Protein AF-A0A530L9C8-F1 (afdb_monomer)

Structure (mmCIF, N/CA/C/O backbone):
data_AF-A0A530L9C8-F1
#
_entry.id   AF-A0A530L9C8-F1
#
loop_
_atom_site.group_PDB
_atom_site.id
_atom_site.type_symbol
_atom_site.label_atom_id
_atom_site.label_alt_id
_atom_site.label_comp_id
_atom_site.label_asym_id
_atom_site.label_entity_id
_atom_site.label_seq_id
_atom_site.pdbx_PDB_ins_code
_atom_site.Cartn_x
_atom_site.Cartn_y
_atom_site.Cartn_z
_atom_site.occupancy
_atom_site.B_iso_or_equiv
_atom_site.auth_seq_id
_atom_site.auth_comp_id
_atom_site.auth_asym_id
_atom_site.auth_atom_id
_atom_site.pdbx_PDB_model_num
ATOM 1 N N . MET A 1 1 ? 13.090 -2.718 -2.710 1.00 59.56 1 MET A N 1
ATOM 2 C CA . MET A 1 1 ? 12.105 -3.523 -3.454 1.00 59.56 1 MET A CA 1
ATOM 3 C C . MET A 1 1 ? 11.732 -4.825 -2.764 1.00 59.56 1 MET A C 1
ATOM 5 O O . MET A 1 1 ? 10.555 -5.129 -2.768 1.00 59.56 1 MET A O 1
ATOM 9 N N . VAL A 1 2 ? 12.643 -5.588 -2.135 1.00 56.12 2 VAL A N 1
ATOM 10 C CA . VAL A 1 2 ? 12.208 -6.761 -1.333 1.00 56.12 2 VAL A CA 1
ATOM 11 C C . VAL A 1 2 ? 11.386 -6.331 -0.105 1.00 56.12 2 VAL A C 1
ATOM 13 O O . VAL A 1 2 ? 10.415 -6.989 0.235 1.00 56.12 2 VAL A O 1
ATOM 16 N N . THR A 1 3 ? 11.733 -5.208 0.529 1.00 63.56 3 THR A N 1
ATOM 17 C CA . THR A 1 3 ? 11.042 -4.701 1.726 1.00 63.56 3 THR A CA 1
ATOM 18 C C . THR A 1 3 ? 9.585 -4.318 1.457 1.00 63.56 3 THR A C 1
ATOM 20 O O . THR A 1 3 ? 8.722 -4.618 2.272 1.00 63.56 3 THR A O 1
ATOM 23 N N . GLU A 1 4 ? 9.304 -3.677 0.322 1.00 75.44 4 GLU A N 1
ATOM 24 C CA . GLU A 1 4 ? 7.962 -3.215 -0.043 1.00 75.44 4 GLU A CA 1
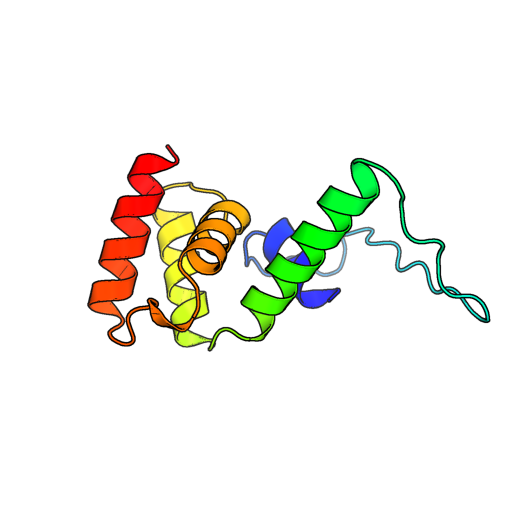ATOM 25 C C . GLU A 1 4 ? 7.043 -4.369 -0.483 1.00 75.44 4 GLU A C 1
ATOM 27 O O . GLU A 1 4 ? 5.866 -4.370 -0.135 1.00 75.44 4 GLU A O 1
ATOM 32 N N . GLU A 1 5 ? 7.571 -5.381 -1.184 1.00 69.75 5 GLU A N 1
ATOM 33 C CA . GLU A 1 5 ? 6.805 -6.595 -1.526 1.00 69.75 5 GLU A CA 1
ATOM 34 C C . GLU A 1 5 ? 6.419 -7.372 -0.262 1.00 69.75 5 GLU A C 1
ATOM 36 O O . GLU A 1 5 ? 5.248 -7.679 -0.062 1.00 69.75 5 GLU A O 1
ATOM 41 N N . VAL A 1 6 ? 7.377 -7.589 0.652 1.00 70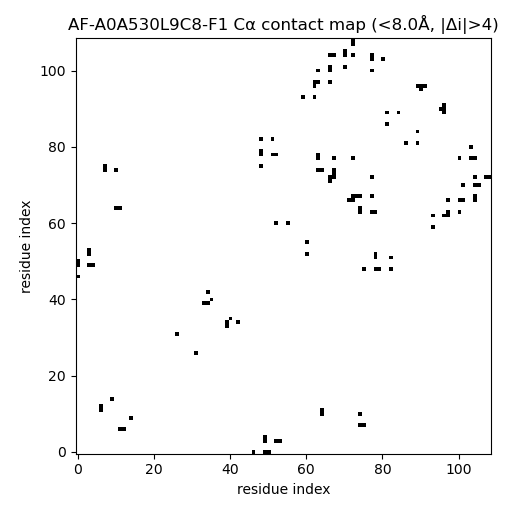.12 6 VAL A N 1
ATOM 42 C CA . VAL A 1 6 ? 7.104 -8.201 1.966 1.00 70.12 6 VAL A CA 1
ATOM 43 C C . VAL A 1 6 ? 6.063 -7.387 2.727 1.00 70.12 6 VAL A C 1
ATOM 45 O O . VAL A 1 6 ? 5.178 -7.941 3.367 1.00 70.12 6 VAL A O 1
ATOM 48 N N . TYR A 1 7 ? 6.144 -6.061 2.672 1.00 75.50 7 TYR A N 1
ATOM 49 C CA . TYR A 1 7 ? 5.200 -5.183 3.348 1.00 75.50 7 TYR A CA 1
ATOM 50 C C . TYR A 1 7 ? 3.758 -5.350 2.832 1.00 75.50 7 TYR A C 1
ATOM 52 O O . TYR A 1 7 ? 2.833 -5.419 3.645 1.00 75.50 7 TYR A O 1
ATOM 60 N N . LEU A 1 8 ? 3.559 -5.484 1.517 1.00 78.75 8 LEU A N 1
ATOM 61 C CA . LEU A 1 8 ? 2.241 -5.755 0.933 1.00 78.75 8 LEU A CA 1
ATOM 62 C C . LEU A 1 8 ? 1.753 -7.173 1.261 1.00 78.75 8 LEU A C 1
ATOM 64 O O . LEU A 1 8 ? 0.642 -7.329 1.774 1.00 78.75 8 LEU A O 1
ATOM 68 N N . ASP A 1 9 ? 2.595 -8.189 1.057 1.00 77.56 9 ASP A N 1
ATOM 69 C CA . ASP A 1 9 ? 2.251 -9.598 1.298 1.00 77.56 9 ASP A CA 1
ATOM 70 C C . ASP A 1 9 ? 1.905 -9.859 2.772 1.00 77.56 9 ASP A C 1
ATOM 72 O O . ASP A 1 9 ? 0.934 -10.549 3.107 1.00 77.56 9 ASP A O 1
ATOM 76 N N . THR A 1 10 ? 2.646 -9.233 3.688 1.00 73.69 10 THR A N 1
ATOM 77 C CA . THR A 1 10 ? 2.411 -9.358 5.131 1.00 73.69 10 THR A CA 1
ATOM 78 C C . THR A 1 10 ? 1.307 -8.443 5.657 1.00 73.69 10 THR A C 1
ATOM 80 O O . THR A 1 10 ? 0.969 -8.532 6.843 1.00 73.69 10 THR A O 1
ATOM 83 N N . LYS A 1 11 ? 0.707 -7.598 4.807 1.00 76.62 11 LYS A N 1
ATOM 84 C CA . LYS A 1 11 ? -0.276 -6.571 5.189 1.00 76.62 11 LYS A CA 1
ATOM 85 C C . LYS A 1 11 ? 0.238 -5.668 6.315 1.00 76.62 11 LYS A C 1
ATOM 87 O O . LYS A 1 11 ? -0.426 -5.518 7.340 1.00 76.62 11 LYS A O 1
ATOM 92 N N . ALA A 1 12 ? 1.460 -5.161 6.158 1.00 76.94 12 ALA A N 1
ATOM 93 C CA . ALA A 1 12 ? 2.185 -4.358 7.144 1.00 76.94 12 ALA A CA 1
ATOM 94 C C . ALA A 1 12 ? 2.478 -5.054 8.495 1.00 76.94 12 ALA A C 1
ATOM 96 O O . ALA A 1 12 ? 2.921 -4.413 9.450 1.00 76.94 12 ALA A O 1
ATOM 97 N N . LYS A 1 13 ? 2.274 -6.374 8.618 1.00 76.31 13 LYS A N 1
ATOM 98 C CA . LYS A 1 13 ? 2.529 -7.102 9.871 1.00 76.31 13 LYS A CA 1
ATOM 99 C C . LYS A 1 13 ? 3.962 -7.611 9.925 1.00 76.31 13 LYS A C 1
ATOM 101 O O . LYS A 1 13 ? 4.410 -8.325 9.036 1.00 76.31 13 LYS A O 1
ATOM 106 N N . GLN A 1 14 ? 4.648 -7.374 11.042 1.00 66.44 14 GLN A N 1
ATOM 107 C CA . GLN A 1 14 ? 5.904 -8.074 11.311 1.00 66.44 14 GLN A CA 1
ATOM 108 C C . GLN A 1 14 ? 5.627 -9.574 11.477 1.00 66.44 14 GLN A C 1
ATOM 110 O O . GLN A 1 14 ? 4.930 -9.998 12.401 1.00 66.44 14 GLN A O 1
ATOM 115 N N . ARG A 1 15 ? 6.160 -10.387 10.564 1.00 60.94 15 ARG A N 1
ATOM 116 C CA . ARG A 1 15 ? 6.135 -11.848 10.664 1.00 60.94 15 ARG A CA 1
ATOM 117 C C . ARG A 1 15 ? 7.485 -12.348 11.186 1.00 60.94 15 ARG A C 1
ATOM 119 O O . ARG A 1 15 ? 8.518 -11.778 10.834 1.00 60.94 15 ARG A O 1
ATOM 126 N N . PRO A 1 16 ? 7.512 -13.403 12.020 1.00 62.31 16 PRO A N 1
ATOM 127 C CA . PRO A 1 16 ? 8.766 -14.043 12.391 1.00 62.31 16 PRO A CA 1
ATOM 128 C C . PRO A 1 16 ? 9.475 -14.531 11.121 1.00 62.31 16 PRO A C 1
ATOM 130 O O . PRO A 1 16 ? 8.852 -15.159 10.267 1.00 62.31 16 PRO A O 1
ATOM 133 N N . TRP A 1 17 ? 10.778 -14.249 11.024 1.00 55.16 17 TRP A N 1
ATOM 134 C CA . TRP A 1 17 ? 11.646 -14.382 9.836 1.00 55.16 17 TRP A CA 1
ATOM 135 C C . TRP A 1 17 ? 11.764 -15.806 9.247 1.00 55.16 17 TRP A C 1
ATOM 137 O O . TRP A 1 17 ? 12.541 -16.058 8.336 1.00 55.16 17 TRP A O 1
ATOM 147 N N . VAL A 1 18 ? 11.011 -16.760 9.792 1.00 58.50 18 VAL A N 1
ATOM 148 C CA . VAL A 1 18 ? 11.138 -18.198 9.552 1.00 58.50 18 VAL A CA 1
ATOM 149 C C . VAL A 1 18 ? 10.236 -18.687 8.409 1.00 58.50 18 VAL A C 1
ATOM 151 O O . VAL A 1 18 ? 10.442 -19.797 7.933 1.00 58.50 18 VAL A O 1
ATOM 154 N N . ASN A 1 19 ? 9.246 -17.908 7.945 1.00 50.19 19 ASN A N 1
ATOM 155 C CA . ASN A 1 19 ? 8.168 -18.470 7.114 1.00 50.19 19 ASN A CA 1
ATOM 156 C C . ASN A 1 19 ? 7.779 -17.685 5.852 1.00 50.19 19 ASN A C 1
ATOM 158 O O . ASN A 1 19 ? 6.637 -17.758 5.413 1.00 50.19 19 ASN A O 1
ATOM 162 N N . GLU A 1 20 ? 8.715 -16.974 5.233 1.00 49.81 20 GLU A N 1
ATOM 163 C CA . GLU A 1 20 ? 8.540 -16.549 3.843 1.00 49.81 20 GLU A CA 1
ATOM 164 C C . GLU A 1 20 ? 9.723 -17.059 3.033 1.00 49.81 20 GLU A C 1
ATOM 166 O O . GLU A 1 20 ? 10.837 -16.547 3.096 1.00 49.81 20 GLU A O 1
ATOM 171 N N . SER A 1 21 ? 9.480 -18.127 2.275 1.00 48.47 21 SER A N 1
ATOM 172 C CA . SER A 1 21 ? 10.427 -18.679 1.306 1.00 48.47 21 SER A CA 1
ATOM 173 C C . SER A 1 21 ? 10.543 -17.759 0.084 1.00 48.47 21 SER A C 1
ATOM 175 O O . SER A 1 21 ? 10.401 -18.214 -1.051 1.00 48.47 21 SER A O 1
ATOM 177 N N . LEU A 1 22 ? 10.777 -16.462 0.293 1.00 51.84 22 LEU A N 1
ATOM 178 C CA . LEU A 1 22 ? 11.081 -15.517 -0.773 1.00 51.84 22 LEU A CA 1
ATOM 179 C C . LEU A 1 22 ? 12.475 -15.858 -1.299 1.00 51.84 22 LEU A C 1
ATOM 181 O O . LEU A 1 22 ? 13.504 -15.391 -0.806 1.00 51.84 22 LEU A O 1
ATOM 185 N N . ARG A 1 23 ? 12.519 -16.759 -2.286 1.00 55.44 23 ARG A N 1
ATOM 186 C CA . ARG A 1 23 ? 13.756 -17.150 -2.960 1.00 55.44 23 ARG A CA 1
ATOM 187 C C . ARG A 1 23 ? 14.271 -15.942 -3.732 1.00 55.44 2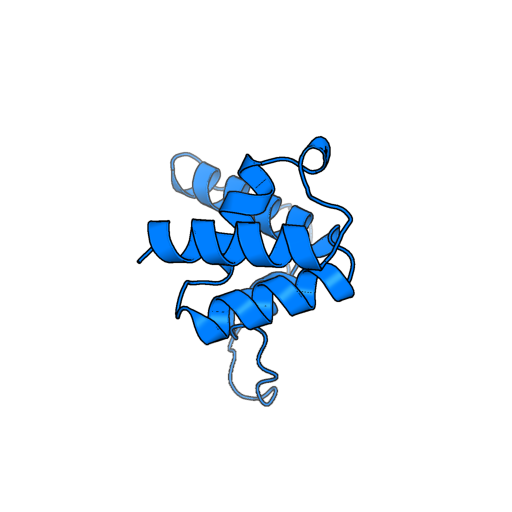3 ARG A C 1
ATOM 189 O O . ARG A 1 23 ? 13.809 -15.649 -4.830 1.00 55.44 23 ARG A O 1
ATOM 196 N N . ARG A 1 24 ? 15.248 -15.241 -3.160 1.00 57.31 24 ARG A N 1
ATOM 197 C CA . ARG A 1 24 ? 15.990 -14.193 -3.859 1.00 57.31 24 ARG A CA 1
ATOM 198 C C . ARG A 1 24 ? 16.810 -14.841 -4.976 1.00 57.31 24 ARG A C 1
ATOM 200 O O . ARG A 1 24 ? 17.873 -15.401 -4.722 1.00 57.31 24 ARG A O 1
ATOM 207 N N . LEU A 1 25 ? 16.315 -14.775 -6.208 1.00 59.75 25 LEU A N 1
ATOM 208 C CA . LEU A 1 25 ? 17.080 -15.162 -7.391 1.00 59.75 25 LEU A CA 1
ATOM 209 C C . LEU A 1 25 ? 18.113 -14.061 -7.664 1.00 59.75 25 LEU A C 1
ATOM 211 O O . LEU A 1 25 ? 17.787 -12.980 -8.150 1.00 59.75 25 LEU A O 1
ATOM 215 N N . LEU A 1 26 ? 19.360 -14.307 -7.261 1.00 56.28 26 LEU A N 1
ATOM 216 C CA . LEU A 1 26 ? 20.499 -13.455 -7.591 1.00 56.28 26 LEU A CA 1
ATOM 217 C C . LEU A 1 26 ? 21.052 -13.901 -8.944 1.00 56.28 26 LEU A C 1
ATOM 219 O O . LEU A 1 26 ? 21.625 -14.982 -9.060 1.00 56.28 26 LEU A O 1
ATOM 223 N N . TYR A 1 27 ? 20.871 -13.063 -9.961 1.00 56.78 27 TYR A N 1
ATOM 224 C CA . TYR A 1 27 ? 21.455 -13.268 -11.281 1.00 56.78 27 TYR A CA 1
ATOM 225 C C . TYR A 1 27 ? 22.818 -12.579 -11.328 1.00 56.78 27 TYR A C 1
ATOM 227 O O . TYR A 1 27 ? 22.918 -11.367 -11.134 1.00 56.78 27 TYR A O 1
ATOM 235 N N . PHE A 1 28 ? 23.877 -13.350 -11.564 1.00 61.94 28 PHE A N 1
ATOM 236 C CA . PHE A 1 28 ? 25.226 -12.821 -11.747 1.00 61.94 28 PHE A CA 1
ATOM 237 C C . PHE A 1 28 ? 25.549 -12.762 -13.243 1.00 61.94 28 PHE A C 1
ATOM 239 O O . PHE A 1 28 ? 25.448 -13.767 -13.941 1.00 61.94 28 PHE A O 1
ATOM 246 N N . GLY A 1 29 ? 25.941 -11.585 -13.735 1.00 63.41 29 GLY A N 1
ATOM 247 C CA . GLY A 1 29 ? 26.490 -11.399 -15.085 1.00 63.41 29 GLY A CA 1
ATOM 248 C C . GLY A 1 29 ? 25.488 -11.149 -16.218 1.00 63.41 29 GLY A C 1
ATOM 249 O O . GLY A 1 29 ? 25.920 -10.733 -17.288 1.00 63.41 29 GLY A O 1
ATOM 250 N N . VAL A 1 30 ? 24.178 -11.333 -16.008 1.00 59.50 30 VAL A N 1
ATOM 251 C CA . VAL A 1 30 ? 23.137 -11.024 -17.009 1.00 59.50 30 VAL A CA 1
ATOM 252 C C . VAL A 1 30 ? 21.892 -10.489 -16.302 1.00 59.50 30 VAL A C 1
ATOM 254 O O . VAL A 1 30 ? 21.448 -11.074 -15.313 1.00 59.50 30 VAL A O 1
ATOM 257 N N . ALA A 1 31 ? 21.336 -9.374 -16.787 1.00 60.03 31 ALA A N 1
ATOM 258 C CA . ALA A 1 31 ? 20.049 -8.886 -16.302 1.00 60.03 31 ALA A CA 1
ATOM 259 C C . ALA A 1 31 ? 18.958 -9.927 -16.624 1.00 60.03 31 ALA A C 1
ATOM 261 O O . ALA A 1 31 ? 18.960 -10.470 -17.732 1.00 60.03 31 ALA A O 1
ATOM 262 N N . PRO A 1 32 ? 18.048 -10.237 -15.683 1.00 66.06 32 PRO A N 1
ATOM 263 C CA . PRO A 1 32 ? 16.936 -11.132 -15.967 1.00 66.06 32 PRO A CA 1
ATOM 264 C C . PRO A 1 32 ? 16.129 -10.585 -17.145 1.00 66.06 32 PRO A C 1
ATOM 266 O O . PRO A 1 32 ? 15.927 -9.375 -17.262 1.00 66.06 32 PRO A O 1
ATOM 269 N N . GLN A 1 33 ? 15.697 -11.484 -18.026 1.00 65.38 33 GLN A N 1
ATOM 270 C CA . GLN A 1 33 ? 14.897 -11.118 -19.186 1.00 65.38 33 GLN A CA 1
ATOM 271 C C . GLN A 1 33 ? 13.598 -10.479 -18.696 1.00 65.38 33 GLN A C 1
ATOM 273 O O . GLN A 1 33 ? 12.919 -11.047 -17.835 1.00 65.38 33 GLN A O 1
ATOM 278 N N . GLU A 1 34 ? 13.278 -9.282 -19.189 1.00 68.38 34 GLU A N 1
ATOM 279 C CA . GLU A 1 34 ? 12.028 -8.647 -18.793 1.00 68.38 34 GLU A CA 1
ATOM 280 C C . GLU A 1 34 ? 10.853 -9.496 -19.294 1.00 68.38 34 GLU A C 1
ATOM 282 O O . GLU A 1 34 ? 10.844 -9.892 -20.467 1.00 68.38 34 GLU A O 1
ATOM 287 N N . PRO A 1 35 ? 9.882 -9.818 -18.421 1.00 75.25 35 PRO A N 1
ATOM 288 C CA . PRO A 1 35 ? 8.678 -10.504 -18.855 1.00 75.25 35 PRO A CA 1
ATOM 289 C C . PRO A 1 35 ? 8.001 -9.672 -19.952 1.00 75.25 35 PRO A C 1
ATOM 291 O O . PRO A 1 35 ? 7.950 -8.446 -19.876 1.00 75.25 35 PRO A O 1
ATOM 294 N N . THR A 1 36 ? 7.535 -10.336 -21.006 1.00 76.75 36 THR A N 1
ATOM 295 C CA . THR A 1 36 ? 6.875 -9.712 -22.165 1.00 76.75 36 THR A CA 1
ATOM 296 C C . THR A 1 36 ? 5.398 -10.093 -22.196 1.00 76.75 36 THR A C 1
ATOM 298 O O . THR A 1 36 ? 5.005 -11.110 -21.631 1.00 76.75 36 THR A O 1
ATOM 301 N N . GLY A 1 37 ? 4.569 -9.267 -22.842 1.00 82.19 37 GLY A N 1
ATOM 302 C CA . GLY A 1 37 ? 3.111 -9.437 -22.824 1.00 82.19 37 GLY A CA 1
ATOM 303 C C . GLY A 1 37 ? 2.492 -9.014 -21.488 1.00 82.19 37 GLY A C 1
ATOM 304 O O . GLY A 1 37 ? 3.007 -8.112 -20.823 1.00 82.19 37 GLY A O 1
ATOM 305 N N . ASP A 1 38 ? 1.398 -9.664 -21.096 1.00 76.00 38 ASP A N 1
ATOM 306 C CA . ASP A 1 38 ? 0.607 -9.297 -19.912 1.00 76.00 38 ASP A CA 1
ATOM 307 C C . ASP A 1 38 ? 1.414 -9.392 -18.608 1.00 76.00 38 ASP A C 1
ATOM 309 O O . ASP A 1 38 ? 1.349 -8.493 -17.770 1.00 76.00 38 ASP A O 1
ATOM 313 N N . ASP A 1 39 ? 2.267 -10.411 -18.473 1.00 71.38 39 ASP A N 1
ATOM 314 C CA . ASP A 1 39 ? 3.156 -10.570 -17.314 1.00 71.38 39 ASP A CA 1
ATOM 315 C C . ASP A 1 39 ? 4.155 -9.408 -17.192 1.00 71.38 39 ASP A C 1
ATOM 317 O O . ASP A 1 39 ? 4.508 -8.982 -16.088 1.00 71.38 39 ASP A O 1
ATOM 321 N N . GLY A 1 40 ? 4.590 -8.856 -18.329 1.00 75.06 40 GLY A N 1
ATOM 322 C CA . GLY A 1 40 ? 5.434 -7.664 -18.391 1.00 75.06 40 GLY A CA 1
ATOM 323 C C . GLY A 1 40 ? 4.724 -6.422 -17.873 1.00 75.06 40 GLY A C 1
ATOM 324 O O . GLY A 1 40 ? 5.280 -5.684 -17.057 1.00 75.06 40 GLY A O 1
ATOM 325 N N . LEU A 1 41 ? 3.471 -6.233 -18.293 1.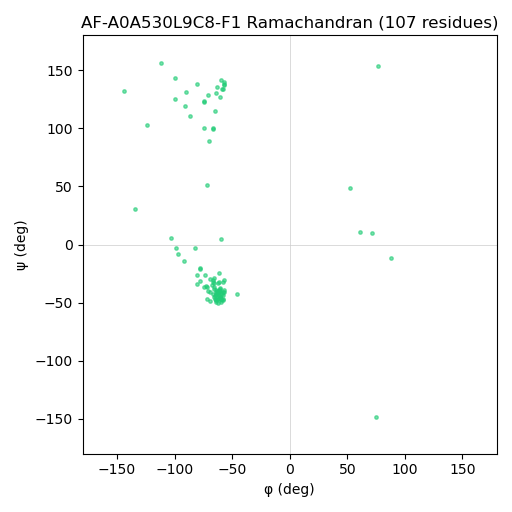00 77.31 41 LEU A N 1
ATOM 326 C CA . LEU A 1 41 ? 2.625 -5.125 -17.853 1.00 77.31 41 LEU A CA 1
ATOM 327 C C . LEU A 1 41 ? 2.339 -5.206 -16.351 1.00 77.31 41 LEU A C 1
ATOM 329 O O . LEU A 1 41 ? 2.559 -4.233 -15.633 1.00 77.31 41 LEU A O 1
ATOM 333 N N . ILE A 1 42 ? 1.940 -6.380 -15.855 1.00 78.75 42 ILE A N 1
ATOM 334 C CA . ILE A 1 42 ? 1.662 -6.607 -14.430 1.00 78.75 42 ILE A CA 1
ATOM 335 C C . ILE A 1 42 ? 2.916 -6.349 -13.590 1.00 78.75 42 ILE A C 1
ATOM 337 O O . ILE A 1 42 ? 2.856 -5.656 -12.573 1.00 78.75 42 ILE A O 1
ATOM 341 N N . THR A 1 43 ? 4.069 -6.868 -14.020 1.00 78.12 43 THR A N 1
ATOM 342 C CA . THR A 1 43 ? 5.332 -6.666 -13.299 1.00 78.12 43 THR A CA 1
ATOM 343 C C . THR A 1 43 ? 5.752 -5.194 -13.309 1.00 78.12 43 THR A C 1
ATOM 345 O O . THR A 1 43 ? 6.244 -4.687 -12.300 1.00 78.12 43 THR A O 1
ATOM 348 N N . GLY A 1 44 ? 5.547 -4.491 -14.426 1.00 79.75 44 GLY A N 1
ATOM 349 C CA . GLY A 1 44 ? 5.813 -3.058 -14.549 1.00 79.75 44 GLY A CA 1
ATOM 350 C C . GLY A 1 44 ? 4.952 -2.220 -13.604 1.00 79.75 44 GLY A C 1
ATOM 351 O O . GLY A 1 44 ? 5.485 -1.425 -12.827 1.00 79.75 44 GLY A O 1
ATOM 352 N N . GLU A 1 45 ? 3.639 -2.449 -13.609 1.00 81.94 45 GLU A N 1
ATOM 353 C CA . GLU A 1 45 ? 2.689 -1.749 -12.739 1.00 81.94 45 GLU A CA 1
ATOM 354 C C . GLU A 1 45 ? 2.958 -2.023 -11.259 1.00 81.94 45 GLU A C 1
ATOM 356 O O . GLU A 1 45 ? 2.981 -1.088 -10.452 1.00 81.94 45 GLU A O 1
ATOM 361 N N . ARG A 1 46 ? 3.254 -3.282 -10.911 1.00 81.38 46 ARG A N 1
ATOM 362 C CA . ARG A 1 46 ? 3.635 -3.671 -9.550 1.00 81.38 46 ARG A CA 1
ATOM 363 C C . ARG A 1 46 ? 4.889 -2.928 -9.093 1.00 81.38 46 ARG A C 1
ATOM 365 O O . ARG A 1 46 ? 4.873 -2.325 -8.026 1.00 81.38 46 ARG A O 1
ATOM 372 N N . ARG A 1 47 ? 5.949 -2.868 -9.910 1.00 81.25 47 ARG A N 1
ATOM 373 C CA . ARG A 1 47 ? 7.161 -2.094 -9.567 1.00 81.25 47 ARG A CA 1
ATOM 374 C C . ARG A 1 47 ? 6.863 -0.615 -9.347 1.00 81.25 47 ARG A C 1
ATOM 376 O O . ARG A 1 47 ? 7.397 -0.032 -8.408 1.00 81.25 47 ARG A O 1
ATOM 383 N N . GLN A 1 48 ? 6.027 -0.010 -10.188 1.00 78.94 48 GLN A N 1
ATOM 384 C CA . GLN A 1 48 ? 5.641 1.392 -10.019 1.00 78.94 48 GLN A CA 1
ATOM 385 C C . GLN A 1 48 ? 4.873 1.618 -8.711 1.00 78.94 48 GLN A C 1
ATOM 387 O O . GLN A 1 48 ? 5.142 2.597 -8.024 1.00 78.94 48 GLN A O 1
ATOM 392 N N . LEU A 1 49 ? 3.979 0.699 -8.332 1.00 81.75 49 LEU A N 1
ATOM 393 C CA . LEU A 1 49 ? 3.269 0.754 -7.052 1.00 81.75 49 LEU A CA 1
ATOM 394 C C . LEU A 1 49 ? 4.241 0.726 -5.861 1.00 81.75 49 LEU A C 1
ATOM 396 O O . LEU A 1 49 ? 4.136 1.558 -4.962 1.00 81.75 49 LEU A O 1
ATOM 400 N N . LEU A 1 50 ? 5.223 -0.184 -5.868 1.00 80.12 50 LEU A N 1
ATOM 401 C CA . LEU A 1 50 ? 6.239 -0.245 -4.809 1.00 80.12 50 LEU A CA 1
ATOM 402 C C . LEU A 1 50 ? 7.060 1.043 -4.712 1.00 80.12 50 LEU A C 1
ATOM 404 O O . LEU A 1 50 ? 7.407 1.464 -3.611 1.00 80.12 50 LEU A O 1
ATOM 408 N N . LEU A 1 51 ? 7.388 1.659 -5.853 1.00 81.06 51 LEU A N 1
ATOM 409 C CA . LEU A 1 51 ? 8.105 2.935 -5.881 1.00 81.06 51 LEU A CA 1
ATOM 410 C C . LEU A 1 51 ? 7.267 4.042 -5.242 1.00 81.06 51 LEU A C 1
ATOM 412 O O . LEU A 1 51 ? 7.777 4.764 -4.390 1.00 81.06 51 LEU A O 1
ATOM 416 N N . THR A 1 52 ? 5.969 4.103 -5.549 1.00 78.44 52 THR A N 1
ATOM 417 C CA . THR A 1 52 ? 5.046 5.034 -4.887 1.00 78.44 52 THR A CA 1
ATOM 418 C C . THR A 1 52 ? 5.023 4.822 -3.368 1.00 78.44 52 THR A C 1
ATOM 420 O O . THR A 1 52 ? 5.096 5.786 -2.609 1.00 78.44 52 THR A O 1
ATOM 423 N N . ILE A 1 53 ? 4.988 3.569 -2.897 1.00 79.81 53 ILE A N 1
ATOM 424 C CA . ILE A 1 53 ? 5.039 3.247 -1.459 1.00 79.81 53 ILE A CA 1
ATOM 425 C C . ILE A 1 53 ? 6.362 3.707 -0.831 1.00 79.81 53 ILE A C 1
ATOM 427 O O . ILE A 1 53 ? 6.360 4.225 0.290 1.00 79.81 53 ILE A O 1
ATOM 431 N N . ALA A 1 54 ? 7.484 3.525 -1.531 1.00 78.25 54 ALA A N 1
ATOM 432 C CA . ALA A 1 54 ? 8.810 3.912 -1.056 1.00 78.25 54 ALA A CA 1
ATOM 433 C C . ALA A 1 54 ? 8.982 5.438 -0.953 1.00 78.25 54 ALA A C 1
ATOM 435 O O . ALA A 1 54 ? 9.642 5.912 -0.029 1.00 78.25 54 ALA A O 1
ATOM 436 N N . GLU A 1 55 ? 8.364 6.196 -1.861 1.00 81.62 55 GLU A N 1
ATOM 437 C CA . GLU A 1 55 ? 8.397 7.665 -1.893 1.00 81.62 55 GLU A CA 1
ATOM 438 C C . GLU A 1 55 ? 7.458 8.318 -0.860 1.00 81.62 55 GLU A C 1
ATOM 440 O O . GLU A 1 55 ? 7.655 9.473 -0.477 1.00 81.62 55 GLU A O 1
ATOM 445 N N . LEU A 1 56 ? 6.456 7.585 -0.363 1.00 79.81 56 LEU A N 1
ATOM 446 C CA . LEU A 1 56 ? 5.491 8.072 0.625 1.00 79.81 56 LEU A CA 1
ATOM 447 C C . LEU A 1 56 ? 6.109 8.250 2.029 1.00 79.81 56 LEU A C 1
ATOM 449 O O . LEU A 1 56 ? 6.660 7.295 2.587 1.00 79.81 56 LEU A O 1
ATOM 453 N N . PRO A 1 57 ? 5.943 9.426 2.674 1.00 81.25 57 PRO A N 1
ATOM 454 C CA . PRO A 1 57 ? 6.360 9.633 4.057 1.00 81.25 57 PRO A CA 1
ATOM 455 C C . PRO A 1 57 ? 5.665 8.679 5.040 1.00 81.25 57 PRO A C 1
ATOM 457 O O . PRO A 1 57 ? 4.454 8.455 4.968 1.00 81.25 57 PRO A O 1
ATOM 460 N N . ASN A 1 58 ? 6.413 8.204 6.041 1.00 77.06 58 ASN A N 1
ATOM 461 C CA . ASN A 1 58 ? 5.932 7.291 7.089 1.00 77.06 58 ASN A CA 1
ATOM 462 C C . ASN A 1 58 ? 4.572 7.655 7.738 1.00 77.06 58 ASN A C 1
ATOM 464 O O . ASN A 1 58 ? 3.768 6.740 7.914 1.00 77.06 58 ASN A O 1
ATOM 468 N N . PRO A 1 59 ? 4.245 8.923 8.083 1.00 78.62 59 PRO A N 1
ATOM 469 C CA . PRO A 1 59 ? 2.942 9.237 8.683 1.00 78.62 59 PRO A CA 1
ATOM 470 C C . PRO A 1 59 ? 1.762 9.028 7.724 1.00 78.62 59 PRO A C 1
ATOM 472 O O . PRO A 1 59 ? 0.686 8.639 8.1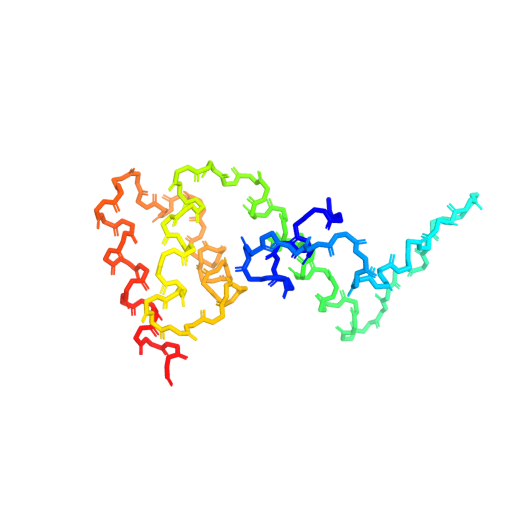69 1.00 78.62 59 PRO A O 1
ATOM 475 N N . LYS A 1 60 ? 1.960 9.243 6.415 1.00 80.56 60 LYS A N 1
ATOM 476 C CA . LYS A 1 60 ? 0.940 8.960 5.392 1.00 80.56 60 LYS A CA 1
ATOM 477 C C . LYS A 1 60 ? 0.794 7.447 5.195 1.00 80.56 60 LYS A C 1
ATOM 479 O O . LYS A 1 60 ? -0.318 6.954 5.054 1.00 80.56 60 LYS A O 1
ATOM 484 N N . ARG A 1 61 ? 1.897 6.692 5.284 1.00 83.69 61 ARG A N 1
ATOM 485 C CA . ARG A 1 61 ? 1.885 5.220 5.223 1.00 83.69 61 ARG A CA 1
ATOM 486 C C . ARG A 1 61 ? 1.031 4.601 6.339 1.00 83.69 61 ARG A C 1
ATOM 488 O O . ARG A 1 61 ? 0.167 3.785 6.046 1.00 83.69 61 ARG A O 1
ATOM 495 N N . ALA A 1 62 ? 1.204 5.064 7.577 1.00 84.44 62 ALA A N 1
ATOM 496 C CA . ALA A 1 62 ? 0.435 4.581 8.726 1.00 84.44 62 ALA A CA 1
ATOM 497 C C . ALA A 1 62 ? -1.084 4.825 8.598 1.00 84.44 62 ALA A C 1
ATOM 499 O O . ALA A 1 62 ? -1.875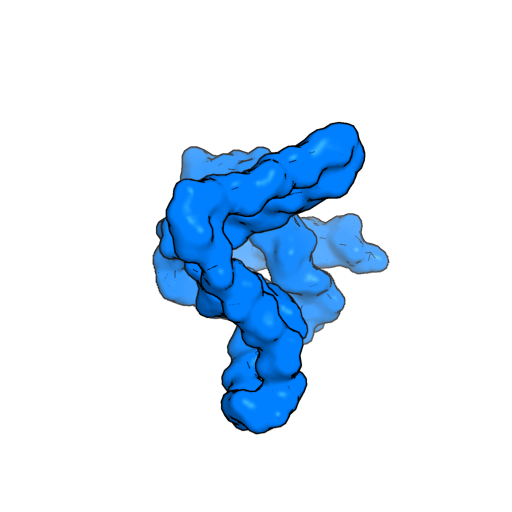 4.014 9.070 1.00 84.44 62 ALA A O 1
ATOM 500 N N . GLN A 1 63 ? -1.506 5.910 7.942 1.00 84.06 63 GLN A N 1
ATOM 501 C CA . GLN A 1 63 ? -2.931 6.188 7.704 1.00 84.06 63 GLN A CA 1
ATOM 502 C C . GLN A 1 63 ? -3.547 5.206 6.704 1.00 84.06 63 GLN A C 1
ATOM 504 O O . GLN A 1 63 ? -4.641 4.700 6.930 1.00 84.06 63 GLN A O 1
ATOM 509 N N . VAL A 1 64 ? -2.815 4.867 5.639 1.00 85.94 64 VAL A N 1
ATOM 510 C CA . VAL A 1 64 ? -3.260 3.858 4.664 1.00 85.94 64 VAL A CA 1
ATOM 511 C C . VAL A 1 64 ? -3.367 2.475 5.309 1.00 85.94 64 VAL A C 1
ATOM 513 O O . VAL A 1 64 ? -4.322 1.747 5.048 1.00 85.94 64 VAL A O 1
ATOM 516 N N . GLU A 1 65 ? -2.427 2.123 6.191 1.00 86.75 65 GLU A N 1
ATOM 517 C CA . GLU A 1 65 ? -2.500 0.888 6.981 1.00 86.75 65 GLU A CA 1
ATOM 518 C C . GLU A 1 65 ? -3.744 0.851 7.873 1.00 86.75 65 GLU A C 1
ATOM 520 O O . GLU A 1 65 ? -4.437 -0.165 7.915 1.00 86.75 65 GLU A O 1
ATOM 525 N N . LEU A 1 66 ? -4.044 1.953 8.567 1.00 86.06 66 LEU A N 1
ATOM 526 C CA . LEU A 1 66 ? -5.226 2.052 9.421 1.00 86.06 66 LEU A CA 1
ATOM 527 C C . LEU A 1 66 ? -6.521 1.913 8.616 1.00 86.06 66 LEU A C 1
ATOM 529 O O . LEU A 1 66 ? -7.362 1.106 9.004 1.00 86.06 66 LEU A O 1
ATOM 533 N N . ALA A 1 67 ? -6.647 2.611 7.485 1.00 85.88 67 ALA A N 1
ATOM 534 C CA . ALA A 1 67 ? -7.813 2.508 6.606 1.00 85.88 67 ALA A CA 1
ATOM 535 C C . ALA A 1 67 ? -7.996 1.077 6.061 1.00 85.88 67 ALA A C 1
ATOM 537 O O . ALA A 1 67 ? -9.076 0.500 6.150 1.00 85.88 67 ALA A O 1
ATOM 538 N N . SER A 1 68 ? -6.914 0.436 5.596 1.00 85.56 68 SER A N 1
ATOM 539 C CA . SER A 1 68 ? -6.953 -0.967 5.151 1.00 85.56 68 SER A CA 1
ATOM 540 C C . SER A 1 68 ? -7.445 -1.918 6.248 1.00 85.56 68 SER A C 1
ATOM 542 O O . SER A 1 68 ? -8.223 -2.836 5.981 1.00 85.56 68 SER A O 1
ATOM 544 N N . LEU A 1 69 ? -7.002 -1.708 7.492 1.00 84.88 69 LEU A N 1
ATOM 545 C CA . LEU A 1 69 ? -7.404 -2.532 8.631 1.00 84.88 69 LEU A CA 1
ATOM 546 C C . LEU A 1 69 ? -8.852 -2.283 9.065 1.00 84.88 69 LEU A C 1
ATOM 548 O O . LEU A 1 69 ? -9.509 -3.234 9.487 1.00 84.88 69 LEU A O 1
ATOM 552 N N . GLN A 1 70 ? -9.324 -1.037 8.997 1.00 84.12 70 GLN A N 1
ATOM 553 C CA . GLN A 1 70 ? -10.677 -0.646 9.396 1.00 84.12 70 GLN A CA 1
ATOM 554 C C . GLN A 1 70 ? -11.725 -1.140 8.398 1.00 84.12 70 GLN A C 1
ATOM 556 O O . GLN A 1 70 ? -12.698 -1.773 8.806 1.00 84.12 70 GLN A O 1
ATOM 561 N N . ASP A 1 71 ? -11.476 -0.938 7.106 1.00 83.19 71 ASP A N 1
ATOM 562 C CA . ASP A 1 71 ? -12.467 -1.189 6.056 1.00 83.19 71 ASP A CA 1
ATOM 563 C C . ASP A 1 71 ? -12.285 -2.542 5.359 1.00 83.19 71 ASP A C 1
ATOM 565 O O . ASP A 1 71 ? -13.068 -2.915 4.484 1.00 83.19 71 ASP A O 1
ATOM 569 N N . GLY A 1 72 ? -11.246 -3.297 5.731 1.00 81.81 72 GLY A N 1
ATOM 570 C CA . GLY A 1 72 ? -10.958 -4.626 5.186 1.00 81.81 72 GLY A CA 1
ATOM 571 C C . GLY A 1 72 ? -10.448 -4.623 3.742 1.00 81.81 72 GLY A C 1
ATOM 572 O O . GLY A 1 72 ? -10.338 -5.689 3.131 1.00 81.81 72 GLY A O 1
ATOM 573 N N . VAL A 1 73 ? -10.116 -3.452 3.197 1.00 84.56 73 VAL A N 1
ATOM 574 C CA . VAL A 1 73 ? -9.673 -3.279 1.810 1.00 84.56 73 VAL A CA 1
ATOM 575 C C . VAL A 1 73 ? -8.188 -3.645 1.664 1.00 84.56 73 VAL A C 1
ATOM 577 O O . VAL A 1 73 ? -7.382 -3.285 2.528 1.00 84.56 73 VAL A O 1
ATOM 580 N N . PRO A 1 74 ? -7.777 -4.350 0.591 1.00 85.31 74 PRO A N 1
ATOM 581 C CA . PRO A 1 74 ? -6.370 -4.655 0.334 1.00 85.31 74 PRO A CA 1
ATOM 582 C C . PRO A 1 74 ? -5.474 -3.403 0.245 1.00 85.31 74 PRO A C 1
ATOM 584 O O . PRO A 1 74 ? -5.837 -2.398 -0.367 1.00 85.31 74 PRO A O 1
ATOM 587 N N . LEU A 1 75 ? -4.283 -3.468 0.851 1.00 84.81 75 LEU A N 1
ATOM 588 C CA . LEU A 1 75 ? -3.309 -2.362 0.894 1.00 84.81 75 LEU A CA 1
ATOM 589 C C . LEU A 1 75 ? -2.867 -1.908 -0.505 1.00 84.81 75 LEU A C 1
ATOM 591 O O . LEU A 1 75 ? -2.762 -0.713 -0.771 1.00 84.81 75 LEU A O 1
ATOM 595 N N . ASP A 1 76 ? -2.626 -2.858 -1.403 1.00 84.56 76 ASP A N 1
ATOM 596 C CA . ASP A 1 76 ? -2.261 -2.615 -2.799 1.00 84.56 76 ASP A CA 1
ATOM 597 C C . ASP A 1 76 ? -3.344 -1.840 -3.561 1.00 84.56 76 ASP A C 1
ATOM 599 O O . ASP A 1 76 ? -3.014 -0.943 -4.337 1.00 84.56 76 ASP A O 1
ATOM 603 N N . ALA A 1 77 ? -4.623 -2.114 -3.289 1.00 85.19 77 ALA A N 1
ATOM 604 C CA . ALA A 1 77 ? -5.741 -1.385 -3.880 1.00 85.19 77 ALA A CA 1
ATOM 605 C C . ALA A 1 77 ? -5.749 0.088 -3.440 1.00 85.19 77 ALA A C 1
ATOM 607 O O . ALA A 1 77 ? -5.831 0.983 -4.283 1.00 85.19 77 ALA A O 1
ATOM 608 N N . LEU A 1 78 ? -5.583 0.358 -2.139 1.00 85.19 78 LEU A N 1
ATOM 609 C CA . LEU A 1 78 ? -5.532 1.729 -1.618 1.00 85.19 78 LEU A CA 1
ATOM 610 C C . LEU A 1 78 ? -4.323 2.507 -2.156 1.00 85.19 78 LEU A C 1
ATOM 612 O O . LEU A 1 78 ? -4.470 3.652 -2.588 1.00 85.19 78 LEU A O 1
ATOM 616 N N . TYR A 1 79 ? -3.138 1.890 -2.215 1.00 85.69 79 TYR A N 1
ATOM 617 C CA . TYR A 1 79 ? -1.971 2.523 -2.840 1.00 85.69 79 TYR A CA 1
ATOM 618 C C . TYR A 1 79 ? -2.140 2.720 -4.348 1.00 85.69 79 TYR A C 1
ATOM 620 O O . TYR A 1 79 ? -1.663 3.721 -4.882 1.00 85.69 79 TYR A O 1
ATOM 628 N N . GLY A 1 80 ? -2.842 1.816 -5.034 1.00 85.50 80 GLY A N 1
ATOM 629 C CA . GLY A 1 80 ? -3.184 1.966 -6.446 1.00 85.50 80 GLY A CA 1
ATOM 630 C C . GLY A 1 80 ? -4.063 3.192 -6.691 1.00 85.50 80 GLY A C 1
ATOM 631 O O . GLY A 1 80 ? -3.813 3.958 -7.622 1.00 85.50 80 GLY A O 1
ATOM 632 N N . VAL A 1 81 ? -5.035 3.441 -5.810 1.00 84.75 81 VAL A N 1
ATOM 633 C CA . VAL A 1 81 ? -5.876 4.644 -5.873 1.00 84.75 81 VAL A CA 1
ATOM 634 C C . VAL A 1 81 ? -5.068 5.910 -5.585 1.00 84.75 81 VAL A C 1
ATOM 636 O O . VAL A 1 81 ? -5.199 6.894 -6.313 1.00 84.75 81 VAL A O 1
ATOM 639 N N . LEU A 1 82 ? -4.176 5.884 -4.590 1.00 82.50 82 LEU A N 1
ATOM 640 C CA . LEU A 1 82 ? -3.268 7.004 -4.320 1.00 82.50 82 LEU A CA 1
ATOM 641 C C . LEU A 1 82 ? -2.342 7.301 -5.509 1.00 82.50 82 LEU A C 1
ATOM 643 O O . LEU A 1 82 ? -2.148 8.463 -5.861 1.00 82.50 82 LEU A O 1
ATOM 647 N N . LYS A 1 83 ? -1.826 6.263 -6.176 1.00 83.00 83 LYS A N 1
ATOM 648 C CA . LYS A 1 83 ? -1.045 6.403 -7.413 1.00 83.00 83 LYS A CA 1
ATOM 649 C C . LYS A 1 83 ? -1.878 7.056 -8.520 1.00 83.00 83 LYS A C 1
ATOM 651 O O . LYS A 1 83 ? -1.392 7.969 -9.180 1.00 83.00 83 LYS A O 1
ATOM 656 N N . ALA A 1 84 ? -3.126 6.623 -8.708 1.00 82.12 84 ALA A N 1
ATOM 657 C CA . ALA A 1 84 ? -4.023 7.164 -9.731 1.00 82.12 84 ALA A CA 1
ATOM 658 C C . ALA A 1 84 ? -4.427 8.628 -9.472 1.00 82.12 84 ALA A C 1
ATOM 660 O O . ALA A 1 84 ? -4.649 9.386 -10.416 1.00 82.12 84 ALA A O 1
ATOM 661 N N . LEU A 1 85 ? -4.505 9.039 -8.202 1.00 78.31 85 LEU A N 1
ATOM 662 C CA . LEU A 1 85 ? -4.725 10.434 -7.810 1.00 78.31 85 LEU A CA 1
ATOM 663 C C . LEU A 1 85 ? -3.516 11.324 -8.120 1.00 78.31 85 LEU A C 1
ATOM 665 O O . LEU A 1 85 ? -3.695 12.505 -8.427 1.00 78.31 85 LEU A O 1
ATOM 669 N N . GLY A 1 86 ? -2.312 10.749 -8.091 1.00 69.06 86 GLY A N 1
ATOM 670 C CA . GLY A 1 86 ? -1.054 11.457 -8.282 1.00 69.06 86 GLY A CA 1
ATOM 671 C C . GLY A 1 86 ? -0.640 12.250 -7.040 1.00 69.06 86 GLY A C 1
ATOM 672 O O . GLY A 1 86 ? -1.465 12.689 -6.238 1.00 69.06 86 GLY A O 1
ATOM 673 N N . THR A 1 87 ? 0.667 12.460 -6.885 1.00 65.06 87 THR A N 1
ATOM 674 C CA . THR A 1 87 ? 1.258 13.165 -5.733 1.00 65.06 87 THR A CA 1
ATOM 675 C C . THR A 1 87 ? 0.788 14.617 -5.606 1.00 65.06 87 THR A C 1
ATOM 677 O O . THR A 1 87 ? 0.753 15.147 -4.502 1.00 65.06 87 THR A O 1
ATOM 680 N N . GLU A 1 88 ? 0.357 15.245 -6.703 1.00 61.59 88 GLU A N 1
ATOM 681 C CA . GLU A 1 88 ? -0.113 16.638 -6.732 1.00 61.59 88 GLU A CA 1
ATOM 682 C C . GLU A 1 88 ? -1.503 16.844 -6.112 1.00 61.59 88 GLU A C 1
ATOM 684 O O . GLU A 1 88 ? -1.817 17.940 -5.654 1.00 61.59 88 GLU A O 1
ATOM 689 N N . LYS A 1 89 ? -2.353 15.808 -6.104 1.00 64.81 89 LYS A N 1
ATOM 690 C CA . LYS A 1 89 ? -3.712 15.870 -5.534 1.00 64.81 89 LYS A CA 1
ATOM 691 C C . LYS A 1 89 ? -3.812 15.196 -4.172 1.00 64.81 89 LYS A C 1
ATOM 693 O O . LYS A 1 89 ? -4.914 15.065 -3.640 1.00 64.81 89 LYS A O 1
ATOM 698 N N . MET A 1 90 ? -2.687 14.748 -3.619 1.00 69.81 90 MET A N 1
ATOM 699 C CA . MET A 1 90 ? -2.670 14.116 -2.313 1.00 69.81 90 MET A CA 1
ATOM 700 C C . MET A 1 90 ? -2.847 15.188 -1.229 1.00 69.81 90 MET A C 1
ATOM 702 O O . MET A 1 90 ? -2.039 16.115 -1.166 1.00 69.81 90 MET A O 1
ATOM 706 N N . PRO A 1 91 ? -3.870 15.085 -0.361 1.00 75.81 91 PRO A N 1
ATOM 707 C CA . PRO A 1 91 ? -4.025 16.021 0.743 1.00 75.81 91 PRO A CA 1
ATOM 708 C C . PRO A 1 91 ? -2.786 16.000 1.651 1.00 75.81 91 PRO A C 1
ATOM 710 O O . PRO A 1 91 ? -2.276 14.933 2.007 1.00 75.81 91 PRO A O 1
ATOM 713 N N . GLU A 1 92 ? -2.289 17.181 2.019 1.00 76.06 92 GLU A N 1
ATOM 714 C CA . GLU A 1 92 ? -1.229 17.319 3.029 1.00 76.06 92 GLU A CA 1
ATOM 715 C C . GLU A 1 92 ? -1.788 17.244 4.456 1.00 76.06 92 GLU A C 1
ATOM 717 O O . GLU A 1 92 ? -1.081 16.818 5.370 1.00 76.06 92 GLU A O 1
ATOM 722 N N . ASP A 1 93 ? -3.062 17.608 4.646 1.00 80.81 93 ASP A N 1
ATOM 723 C CA . ASP A 1 93 ? -3.747 17.462 5.929 1.00 80.81 93 ASP A CA 1
ATOM 724 C C . ASP A 1 93 ? -4.088 15.978 6.178 1.00 80.81 93 ASP A C 1
ATOM 726 O O . ASP A 1 93 ? -4.788 15.363 5.363 1.00 80.81 93 ASP A O 1
ATOM 730 N N . PRO A 1 94 ? -3.633 15.387 7.300 1.00 78.38 94 PRO A N 1
ATOM 731 C CA . PRO A 1 94 ? -3.955 14.007 7.663 1.00 78.38 94 PRO A CA 1
ATOM 732 C C . PRO A 1 94 ? -5.465 13.738 7.767 1.00 78.38 94 PRO A C 1
ATOM 734 O O . PRO A 1 94 ? -5.917 12.634 7.480 1.00 78.38 94 PRO A O 1
ATOM 737 N N . THR A 1 95 ? -6.266 14.733 8.142 1.00 83.75 95 THR A N 1
ATOM 738 C CA . THR A 1 95 ? -7.720 14.578 8.294 1.00 83.75 95 THR A CA 1
ATOM 739 C C . THR A 1 95 ? -8.408 14.413 6.944 1.00 83.75 95 THR A C 1
ATOM 741 O O . THR A 1 95 ? -9.332 13.613 6.797 1.00 83.75 95 THR A O 1
ATOM 744 N N . ASP A 1 96 ? -7.965 15.174 5.947 1.00 83.12 96 ASP A N 1
ATOM 745 C CA . ASP A 1 96 ? -8.534 15.119 4.603 1.00 83.12 96 ASP A CA 1
ATOM 746 C C . ASP A 1 96 ? -8.034 13.898 3.833 1.00 83.12 96 ASP A C 1
ATOM 748 O O . ASP A 1 96 ? -8.788 13.318 3.049 1.00 83.12 96 ASP A O 1
ATOM 752 N N . LEU A 1 97 ? -6.804 13.451 4.111 1.00 83.25 97 LEU A N 1
ATOM 753 C CA . LEU A 1 97 ? -6.302 12.177 3.612 1.00 83.25 97 LEU A CA 1
ATOM 754 C C . LEU A 1 97 ? -7.128 11.004 4.155 1.00 83.25 97 LEU A C 1
ATOM 756 O O . LEU A 1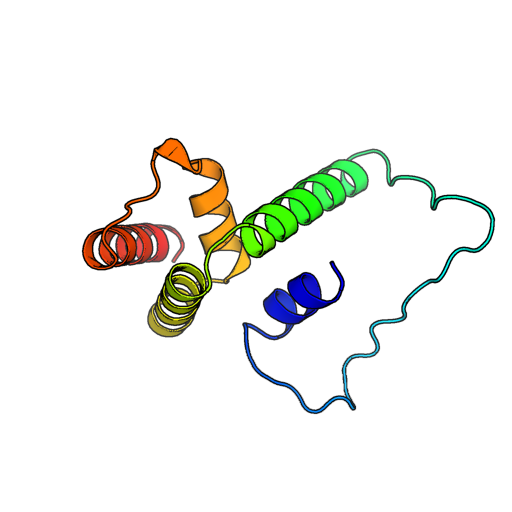 97 ? -7.537 10.156 3.366 1.00 83.25 97 LEU A O 1
ATOM 760 N N . GLN A 1 98 ? -7.435 10.983 5.456 1.00 83.31 98 GLN A N 1
ATOM 761 C CA . GLN A 1 98 ? -8.266 9.931 6.046 1.00 83.31 98 GLN A CA 1
ATOM 762 C C . GLN A 1 98 ? -9.659 9.880 5.405 1.00 83.31 98 GLN A C 1
ATOM 764 O O . GLN A 1 98 ? -10.060 8.829 4.925 1.00 83.31 98 GLN A O 1
ATOM 769 N N . LYS A 1 99 ? -10.356 11.019 5.281 1.00 86.12 99 LYS A N 1
ATOM 770 C CA . LYS A 1 99 ? -11.678 11.070 4.620 1.00 86.12 99 LYS A CA 1
ATOM 771 C C . LYS A 1 99 ? -11.641 10.549 3.187 1.00 86.12 99 LYS A C 1
ATOM 773 O O . LYS A 1 99 ? -12.596 9.927 2.726 1.00 86.12 99 LYS A O 1
ATOM 778 N N . LEU A 1 100 ? -10.571 10.863 2.453 1.00 86.31 100 LEU A N 1
ATOM 779 C CA . LEU A 1 100 ? -10.387 10.358 1.101 1.00 86.31 100 LEU A CA 1
ATOM 780 C C . LEU A 1 100 ? -10.240 8.839 1.133 1.00 86.31 100 LEU A C 1
ATOM 782 O O . LE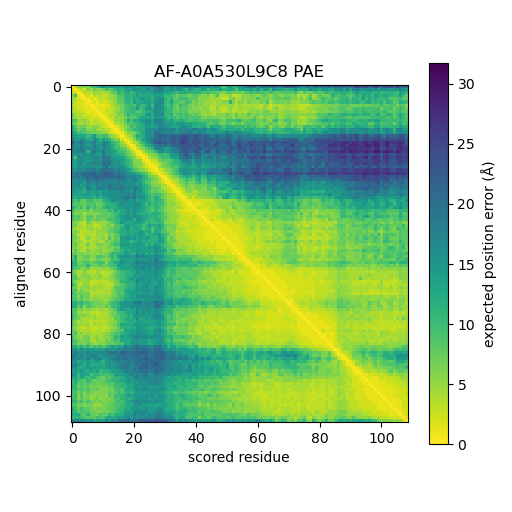U A 1 100 ? -10.925 8.172 0.364 1.00 86.31 100 LEU A O 1
ATOM 786 N N . LEU A 1 101 ? -9.373 8.310 1.999 1.00 85.75 101 LEU A N 1
ATOM 787 C CA . LEU A 1 101 ? -9.148 6.872 2.131 1.00 85.75 101 LEU A CA 1
ATOM 788 C C . LEU A 1 101 ? -10.440 6.136 2.483 1.00 85.75 101 LEU A C 1
ATOM 790 O O . LEU A 1 101 ? -10.769 5.194 1.772 1.00 85.75 101 LEU A O 1
ATOM 794 N N . ASP A 1 102 ? -11.203 6.625 3.461 1.00 85.38 102 ASP A N 1
ATOM 795 C CA . ASP A 1 102 ? -12.494 6.050 3.858 1.00 85.38 102 ASP A CA 1
ATOM 796 C C . ASP A 1 102 ? -13.469 6.024 2.660 1.00 85.38 102 ASP A C 1
ATOM 798 O O . ASP A 1 102 ? -14.037 4.991 2.309 1.00 85.38 102 ASP A O 1
ATOM 802 N N . ALA A 1 103 ? -13.591 7.143 1.934 1.00 86.12 103 ALA A N 1
ATOM 803 C CA . ALA A 1 103 ? -14.468 7.238 0.765 1.00 86.12 103 ALA A CA 1
ATOM 804 C C . ALA A 1 103 ? -14.028 6.346 -0.410 1.00 86.12 103 ALA A C 1
ATOM 806 O O . ALA A 1 103 ? -14.854 5.952 -1.237 1.00 86.12 103 ALA A O 1
ATOM 807 N N . GLN A 1 104 ? -12.727 6.072 -0.552 1.00 86.25 104 GLN A N 1
ATOM 808 C CA . GLN A 1 104 ? -12.233 5.125 -1.555 1.00 86.25 104 GLN A CA 1
ATOM 809 C C . GLN A 1 104 ? -12.383 3.681 -1.082 1.00 86.25 104 GLN A C 1
ATOM 811 O O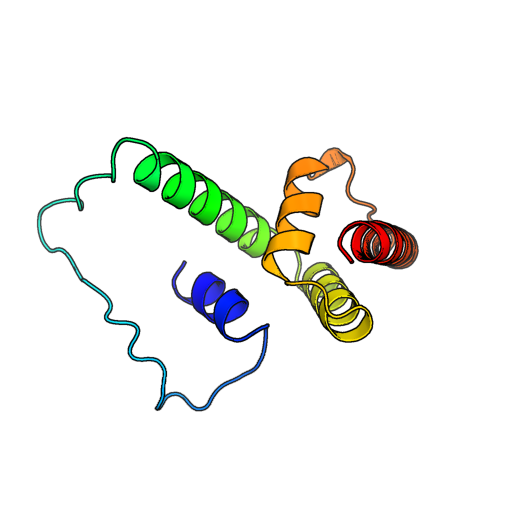 . GLN A 1 104 ? -12.673 2.817 -1.905 1.00 86.25 104 GLN A O 1
ATOM 816 N N . ALA A 1 105 ? -12.240 3.418 0.213 1.00 84.75 105 ALA A N 1
ATOM 817 C CA . ALA A 1 105 ? -12.424 2.099 0.783 1.00 84.75 105 ALA A CA 1
ATOM 818 C C . ALA A 1 105 ? -13.879 1.627 0.639 1.00 84.75 105 ALA A C 1
ATOM 820 O O . ALA A 1 105 ? -14.100 0.525 0.145 1.00 84.75 105 ALA A O 1
ATOM 821 N N . GLU A 1 106 ? -14.863 2.491 0.917 1.00 85.31 106 GLU A N 1
ATOM 822 C CA . GLU A 1 106 ? -16.289 2.205 0.674 1.00 85.31 106 GLU A CA 1
ATOM 823 C C . GLU A 1 106 ? -16.598 1.866 -0.794 1.00 85.31 106 GLU A C 1
ATOM 825 O O . GLU A 1 106 ? -17.500 1.084 -1.077 1.00 85.31 106 GLU A O 1
ATOM 830 N N . ARG A 1 107 ? -15.861 2.444 -1.752 1.00 83.44 107 ARG A N 1
ATOM 831 C CA . ARG A 1 107 ? -16.042 2.157 -3.188 1.00 83.44 107 ARG A CA 1
ATOM 832 C C . ARG A 1 107 ? -15.425 0.837 -3.635 1.00 83.44 107 ARG A C 1
ATOM 834 O O . ARG A 1 107 ? -15.757 0.364 -4.719 1.00 83.44 107 ARG A O 1
ATOM 841 N N . LEU A 1 108 ? -14.463 0.327 -2.872 1.00 79.56 108 LEU A N 1
ATOM 842 C CA . LEU A 1 108 ? -13.710 -0.889 -3.177 1.00 79.56 108 LEU A CA 1
ATOM 843 C C . LEU A 1 108 ? -14.266 -2.126 -2.453 1.00 79.56 108 LEU A C 1
ATOM 845 O O . LEU A 1 108 ? -13.801 -3.231 -2.739 1.00 79.56 108 LEU A O 1
ATOM 849 N N . GLN A 1 109 ? -15.221 -1.938 -1.534 1.00 63.06 109 GLN A N 1
ATOM 850 C CA . GLN A 1 109 ? -16.046 -2.998 -0.942 1.00 63.06 109 GLN A CA 1
ATOM 851 C C . GLN A 1 109 ? -17.083 -3.523 -1.941 1.00 63.06 109 GLN A C 1
ATOM 853 O O . GLN A 1 109 ? -17.314 -4.755 -1.924 1.00 63.06 109 GLN A O 1
#

Solvent-accessible surface area (backbone atoms only — not comparable to full-atom values): 6823 Å² total; per-residue (Å²): 109,71,67,50,52,50,35,58,76,46,69,74,50,92,68,76,92,84,76,70,89,75,76,79,82,80,68,81,96,52,83,78,80,75,60,70,67,70,63,23,52,54,52,49,53,50,52,52,51,45,50,54,59,70,72,48,57,68,76,63,51,54,50,53,53,50,46,24,68,73,70,70,41,60,62,66,58,55,53,50,52,51,58,74,58,31,84,88,68,54,59,87,50,69,70,59,37,48,55,49,48,52,60,51,42,68,73,73,109

Foldseek 3Di:
DVVLVCCQVVLNDDDDPPPDPPPPPDDPPDDPDQDDDPSNVVVVVVVVLSVLVVPDDPVLNVLLSVLCVVLVPRSSQLSVVVVVCPPVNQDPDSVVNNVVSNVVSVVRD

Secondary structure (DSSP, 8-state):
-HHHHHHHHTTT----TTS---------SSPPPPP-THHHHHHHHHHHHHHHHHHS-HHHHHHHHHHHHHH---HHHHHHHHHHH-GGGS-SSHHHHHHHHHHHHHHH-

Sequence (109 aa):
MVTEEVYLDTKAKQRPWVNESLRRLLYFGVAPQEPTGDDGLITGERRQLLLTIAELPNPKRAQVELASLQDGVPLDALYGVLKALGTEKMPEDPTDLQKLLDAQAERLQ

Radius of gyration: 15.76 Å; Cα contacts (8 Å, |Δi|>4): 68; chains: 1; bounding box: 43×36×35 Å

Mean predicted aligned error: 9.6 Å

pLDDT: mean 75.33, std 10.37, range [48.47, 86.75]